Protein AF-A0AA37V7Y8-F1 (afdb_monomer_lite)

Radius of gyration: 26.26 Å; chains: 1; bounding box: 52×26×72 Å

pLDDT: mean 72.58, std 10.78, range [46.72, 85.5]

Foldseek 3Di:
DQPQWDWDADPVGKIFGKHFPQDDVPDPRDTDIDRPDIRDPVVVVVCVVVVVVVVVVVVVVVVVVVVVVVPPPPVVVVVVPDDD

Sequence (84 aa):
MFENTRLARMSDGHYCLVRDLGLVKGGKGMRHHEVVVDFSYRGIKVFAKQGASSLMKRAVAKLALHEATSKLPALLRVRLREPQ

Secondary structure (DSSP, 8-state):
--TTEEEEE-TTS-EEEEEEEEE-TT-SSPEEEEEEEEE-HHHHHHHHHHHHHHHHHHHHHHHHHHHHHHSS-HHHHHHT----

Structure (mmCIF, N/CA/C/O backbone):
data_AF-A0AA37V7Y8-F1
#
_entry.id   AF-A0AA37V7Y8-F1
#
loop_
_atom_site.group_PDB
_atom_site.id
_atom_site.type_symbol
_atom_site.label_atom_id
_atom_site.label_alt_id
_atom_site.label_comp_id
_atom_site.label_asym_id
_atom_site.label_entity_id
_atom_site.label_seq_id
_atom_site.pdbx_PDB_ins_code
_atom_site.Cartn_x
_atom_site.Cartn_y
_atom_site.Cartn_z
_atom_site.occupancy
_atom_site.B_iso_or_equiv
_atom_site.auth_seq_id
_atom_site.auth_comp_id
_atom_site.auth_asym_id
_atom_site.auth_atom_id
_atom_site.pdbx_PDB_model_num
ATOM 1 N N . MET A 1 1 ? -12.868 13.988 -3.578 1.00 54.28 1 MET A N 1
ATOM 2 C CA . MET A 1 1 ? -11.786 14.346 -2.634 1.00 54.28 1 MET A CA 1
ATOM 3 C C . MET A 1 1 ? -11.835 13.340 -1.488 1.00 54.28 1 MET A C 1
ATOM 5 O O . MET A 1 1 ? -12.934 12.996 -1.075 1.00 54.28 1 MET A O 1
ATOM 9 N N . PHE A 1 2 ? -10.702 12.770 -1.070 1.00 62.94 2 PHE A N 1
ATOM 10 C CA . PHE A 1 2 ? -10.618 11.681 -0.078 1.00 62.94 2 PHE A CA 1
ATOM 11 C C . PHE A 1 2 ? -10.894 12.172 1.359 1.00 62.94 2 PHE A C 1
ATOM 13 O O . PHE A 1 2 ? -10.022 12.137 2.227 1.00 62.94 2 PHE A O 1
ATOM 20 N N . GLU A 1 3 ? -12.099 12.677 1.613 1.00 66.62 3 GLU A N 1
A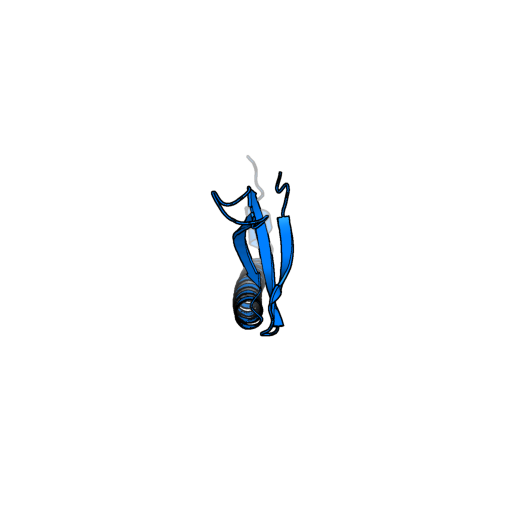TOM 21 C CA . GLU A 1 3 ? -12.513 13.129 2.942 1.00 66.62 3 GLU A CA 1
ATOM 22 C C . GLU A 1 3 ? -12.705 11.936 3.894 1.00 66.62 3 GLU A C 1
ATOM 24 O O . GLU A 1 3 ? -13.192 10.876 3.493 1.00 66.62 3 GLU A O 1
ATOM 29 N N . ASN A 1 4 ? -12.308 12.121 5.158 1.00 72.12 4 ASN A N 1
ATOM 30 C CA . ASN A 1 4 ? -12.355 11.123 6.239 1.00 72.12 4 ASN A CA 1
ATOM 31 C C . ASN A 1 4 ? -11.447 9.899 6.066 1.00 72.12 4 ASN A C 1
ATOM 33 O O . ASN A 1 4 ? -11.764 8.806 6.538 1.00 72.12 4 ASN A O 1
ATOM 37 N N . THR A 1 5 ? -10.293 10.092 5.432 1.00 77.44 5 THR A N 1
ATOM 38 C CA . THR A 1 5 ? -9.259 9.058 5.358 1.00 77.44 5 THR A CA 1
ATOM 39 C C . THR A 1 5 ? -8.228 9.264 6.465 1.00 77.44 5 THR A C 1
ATOM 41 O O . THR A 1 5 ? -7.748 10.377 6.674 1.00 77.44 5 THR A O 1
ATOM 44 N N . ARG A 1 6 ? -7.885 8.203 7.193 1.00 81.31 6 ARG A N 1
ATOM 45 C CA . ARG A 1 6 ? -6.905 8.205 8.282 1.00 81.31 6 ARG A CA 1
ATOM 46 C C . ARG A 1 6 ? -5.892 7.095 8.064 1.00 81.31 6 ARG A C 1
ATOM 48 O O . ARG A 1 6 ? -6.240 6.000 7.635 1.00 81.31 6 ARG A O 1
ATOM 55 N N . LEU A 1 7 ? -4.634 7.373 8.384 1.00 84.38 7 LEU A N 1
ATOM 56 C CA . LEU A 1 7 ? -3.602 6.347 8.422 1.00 84.38 7 LEU A CA 1
ATOM 57 C C . LEU A 1 7 ? -3.641 5.673 9.798 1.00 84.38 7 LEU A C 1
ATOM 59 O O . LEU A 1 7 ? -3.471 6.342 10.817 1.00 84.38 7 LEU A O 1
ATOM 63 N N . ALA A 1 8 ? -3.864 4.365 9.828 1.00 84.44 8 ALA A N 1
ATOM 64 C CA . ALA A 1 8 ? -3.860 3.560 11.040 1.00 84.44 8 ALA A CA 1
ATOM 65 C C . ALA A 1 8 ? -2.658 2.614 11.030 1.00 84.44 8 ALA A C 1
ATOM 67 O O . ALA A 1 8 ? -2.352 1.993 10.014 1.00 84.44 8 ALA A O 1
ATOM 68 N N . ARG A 1 9 ? -1.977 2.495 12.171 1.00 85.25 9 ARG A N 1
ATOM 69 C CA . ARG A 1 9 ? -0.941 1.483 12.379 1.00 85.25 9 ARG A CA 1
ATOM 70 C C . ARG A 1 9 ? -1.579 0.268 13.042 1.00 85.25 9 ARG A C 1
ATOM 72 O O . ARG A 1 9 ? -2.168 0.399 14.112 1.00 85.25 9 ARG A O 1
ATOM 79 N N . MET A 1 10 ? -1.449 -0.890 12.412 1.00 82.69 10 MET A N 1
ATOM 80 C CA . MET A 1 10 ? -1.926 -2.161 12.950 1.00 82.69 10 MET A CA 1
ATOM 81 C C . MET A 1 10 ? -0.904 -2.751 13.933 1.00 82.69 10 MET A C 1
ATOM 83 O O . MET A 1 10 ? 0.270 -2.365 13.951 1.00 82.69 10 MET A O 1
ATOM 87 N N . SER A 1 11 ? -1.349 -3.670 14.792 1.00 81.25 11 SER A N 1
ATOM 88 C CA . SER A 1 11 ? -0.532 -4.267 15.863 1.00 81.25 11 SER A CA 1
ATOM 89 C C . SER A 1 11 ? 0.637 -5.113 15.351 1.00 81.25 11 SER A C 1
ATOM 91 O O . SER A 1 11 ? 1.669 -5.214 16.004 1.00 81.25 11 SER A O 1
ATOM 93 N N . ASP A 1 12 ? 0.493 -5.696 14.171 1.00 78.81 12 ASP A N 1
ATOM 94 C CA . ASP A 1 12 ? 1.509 -6.453 13.436 1.00 78.81 12 ASP A CA 1
ATOM 95 C C . ASP A 1 12 ? 2.451 -5.556 12.605 1.00 78.81 12 ASP A C 1
ATOM 97 O O . ASP A 1 12 ? 3.384 -6.039 11.965 1.00 78.81 12 ASP A O 1
ATOM 101 N N . GLY A 1 13 ? 2.258 -4.234 12.664 1.00 78.38 13 GLY A N 1
ATOM 102 C CA . GLY A 1 13 ? 3.210 -3.238 12.181 1.00 78.38 13 GLY A CA 1
ATOM 103 C C . GLY A 1 13 ? 3.011 -2.769 10.742 1.00 78.38 13 GLY A C 1
ATOM 104 O O . GLY A 1 13 ? 3.790 -1.925 10.297 1.00 78.38 13 GLY A O 1
ATOM 105 N N . HIS A 1 14 ? 1.991 -3.248 10.024 1.00 82.38 14 HIS A N 1
ATOM 106 C CA . HIS A 1 14 ? 1.621 -2.656 8.736 1.00 82.38 14 HIS A CA 1
ATOM 107 C C . HIS A 1 14 ? 0.778 -1.386 8.924 1.00 82.38 14 HIS A C 1
ATOM 109 O O . HIS A 1 14 ? 0.179 -1.143 9.979 1.00 82.38 14 HIS A O 1
ATOM 115 N N . TYR A 1 15 ? 0.794 -0.537 7.896 1.00 83.75 15 TYR A N 1
ATOM 116 C CA . TYR A 1 15 ? 0.048 0.716 7.872 1.00 83.75 15 TYR A CA 1
ATOM 117 C C . TYR A 1 15 ? -1.130 0.587 6.915 1.00 83.75 15 TYR A C 1
ATOM 119 O O . TYR A 1 15 ? -0.956 0.218 5.758 1.00 83.75 15 TYR A O 1
ATOM 127 N N . CYS A 1 16 ? -2.318 0.948 7.380 1.00 83.75 16 CYS A N 1
ATOM 128 C CA . CYS A 1 16 ? -3.538 0.915 6.587 1.00 83.75 16 CYS A CA 1
ATOM 129 C C . CYS A 1 16 ? -4.019 2.336 6.348 1.00 83.75 16 CYS A C 1
ATOM 131 O O . CYS A 1 16 ? -4.127 3.133 7.283 1.00 83.75 16 CYS A O 1
ATOM 133 N N . LEU A 1 17 ? -4.352 2.649 5.102 1.00 83.69 17 LEU A N 1
ATOM 134 C CA . LEU A 1 17 ? -5.156 3.817 4.796 1.00 83.69 17 LEU A CA 1
ATOM 135 C C . LEU A 1 17 ? -6.621 3.423 4.967 1.00 83.69 17 LEU A C 1
ATOM 137 O O . LEU A 1 17 ? -7.146 2.606 4.214 1.00 83.69 17 LEU A O 1
ATOM 141 N N . VAL A 1 18 ? -7.260 3.978 5.984 1.00 85.50 18 VAL A N 1
ATOM 142 C CA . VAL A 1 18 ? -8.602 3.603 6.405 1.00 85.50 18 VAL A CA 1
ATOM 143 C C . VAL A 1 18 ? -9.553 4.761 6.142 1.00 85.50 18 VAL A C 1
ATOM 145 O O . VAL A 1 18 ? -9.256 5.897 6.507 1.00 85.50 18 VAL A O 1
ATOM 148 N N . ARG A 1 19 ? -10.699 4.494 5.519 1.00 82.25 19 ARG A N 1
ATOM 149 C CA . ARG A 1 19 ? -11.736 5.497 5.267 1.00 82.25 19 ARG A CA 1
ATOM 150 C C . ARG A 1 19 ? -12.968 5.216 6.113 1.00 82.25 19 ARG A C 1
ATOM 152 O O . ARG A 1 19 ? -13.515 4.115 6.063 1.00 82.25 19 ARG A O 1
ATOM 159 N N . ASP A 1 20 ? -13.413 6.223 6.862 1.00 82.00 20 ASP A N 1
ATOM 160 C CA . ASP A 1 20 ? -14.638 6.129 7.658 1.00 82.00 20 ASP A CA 1
ATOM 161 C C . ASP A 1 20 ? -15.863 6.192 6.723 1.00 82.00 20 ASP A C 1
ATOM 163 O O . ASP A 1 20 ? -16.107 7.211 6.074 1.00 82.00 20 ASP A O 1
ATOM 167 N N . LEU A 1 21 ? -16.658 5.120 6.675 1.00 74.81 21 LEU A N 1
ATOM 168 C CA . LEU A 1 21 ? -17.908 5.027 5.902 1.00 74.81 21 LEU A CA 1
ATOM 169 C C . LEU A 1 21 ? -19.153 5.449 6.709 1.00 74.81 21 LEU A C 1
ATOM 171 O O . LEU A 1 21 ? -20.262 5.453 6.180 1.00 74.81 21 LEU A O 1
ATOM 175 N N . GLY A 1 22 ? -18.983 5.826 7.980 1.00 72.06 22 GLY A N 1
ATOM 176 C CA . GLY A 1 22 ? -20.058 6.302 8.860 1.00 72.06 22 GLY A CA 1
ATOM 177 C C . GLY A 1 22 ? -20.303 5.413 10.084 1.00 72.06 22 GLY A C 1
ATOM 178 O O . GLY A 1 22 ? -19.574 4.456 10.336 1.00 72.06 22 GLY A O 1
ATOM 179 N N . LEU A 1 23 ? -21.307 5.770 10.893 1.00 69.56 23 LEU A N 1
ATOM 180 C CA . LEU A 1 23 ? -21.680 5.054 12.122 1.00 69.56 23 LEU A CA 1
ATOM 181 C C . LEU A 1 23 ? -22.316 3.693 11.806 1.00 69.56 23 LEU A C 1
ATOM 183 O O . LEU A 1 23 ? -23.217 3.595 10.974 1.00 69.56 23 LEU A O 1
ATOM 187 N N . VAL A 1 24 ? -21.880 2.647 12.508 1.00 73.62 24 VAL A N 1
ATOM 188 C CA . VAL A 1 24 ? -22.470 1.307 12.397 1.00 73.62 24 VAL A CA 1
ATOM 189 C C . VAL A 1 24 ? -23.827 1.296 13.106 1.00 73.62 24 VAL A C 1
ATOM 191 O O . VAL A 1 24 ? -23.929 1.727 14.257 1.00 73.62 24 VAL A O 1
ATOM 194 N N . LYS A 1 25 ? -24.880 0.785 12.451 1.00 65.94 25 LYS A N 1
ATOM 195 C CA . LYS A 1 25 ? -26.203 0.610 13.080 1.00 65.94 25 LYS A CA 1
ATOM 196 C C . LYS A 1 25 ? -26.068 -0.268 14.331 1.00 65.94 25 LYS A C 1
ATOM 198 O O . LYS A 1 25 ? -25.722 -1.438 14.229 1.00 65.94 25 LYS A O 1
ATOM 203 N N . GLY A 1 26 ? -26.336 0.314 15.502 1.00 72.19 26 GLY A N 1
ATOM 204 C CA . GLY A 1 26 ? -26.316 -0.382 16.796 1.00 72.19 26 GLY A CA 1
ATOM 205 C C . GLY A 1 26 ? -24.951 -0.468 17.492 1.00 72.19 26 GLY A C 1
ATOM 206 O O . GLY A 1 26 ? -24.882 -0.959 18.614 1.00 72.19 26 GLY A O 1
ATOM 207 N N . GLY A 1 27 ? -23.869 0.032 16.885 1.00 62.28 27 GLY A N 1
ATOM 208 C CA . GLY A 1 27 ? -22.553 0.085 17.524 1.00 62.28 27 GLY A CA 1
ATOM 209 C C . GLY A 1 27 ? -22.404 1.339 18.385 1.00 62.28 27 GLY A C 1
ATOM 210 O O . GLY A 1 27 ? -22.655 2.444 17.910 1.00 62.28 27 GLY A O 1
ATOM 211 N N . LYS A 1 28 ? -21.959 1.199 19.640 1.00 69.31 28 LYS A N 1
ATOM 212 C CA . LYS A 1 28 ? -21.709 2.305 20.586 1.00 69.31 28 LYS A CA 1
ATOM 213 C C . LYS A 1 28 ? -20.541 3.190 20.109 1.00 69.31 28 LYS A C 1
ATOM 215 O O . LYS A 1 28 ? -19.425 3.073 20.598 1.00 69.31 28 LYS A O 1
ATOM 220 N N . GLY A 1 29 ? -20.780 4.029 19.100 1.00 69.50 29 GLY A N 1
ATOM 221 C CA . GLY A 1 29 ? -19.776 4.909 18.490 1.00 69.50 29 GLY A CA 1
ATOM 222 C C . GLY A 1 29 ? -18.800 4.223 17.527 1.00 69.50 29 GLY A C 1
ATOM 223 O O . GLY A 1 29 ? -17.858 4.864 17.064 1.00 69.50 29 GLY A O 1
ATOM 224 N N . MET A 1 30 ? -19.010 2.944 17.196 1.00 64.19 30 MET A N 1
ATOM 225 C CA . MET A 1 30 ? -18.189 2.253 16.201 1.00 64.19 30 MET A CA 1
ATOM 226 C C . MET A 1 30 ? -18.474 2.819 14.811 1.00 64.19 30 MET A C 1
ATOM 228 O O . MET A 1 30 ? -19.630 2.938 14.397 1.00 64.19 30 MET A O 1
ATOM 232 N N . ARG A 1 31 ? -17.407 3.168 14.091 1.00 71.19 31 ARG A N 1
ATOM 233 C CA . ARG A 1 31 ? -17.472 3.591 12.693 1.00 71.19 31 ARG A CA 1
ATOM 234 C C . ARG A 1 31 ? -17.095 2.423 11.799 1.00 71.19 31 ARG A C 1
ATOM 236 O O . ARG A 1 31 ? -16.113 1.728 12.066 1.00 71.19 31 ARG A O 1
ATOM 243 N N . HIS A 1 32 ? -17.885 2.213 10.753 1.00 72.75 32 HIS A N 1
ATOM 244 C CA . HIS A 1 32 ? -17.533 1.278 9.701 1.00 72.75 32 HIS A CA 1
ATOM 245 C C . HIS A 1 32 ? -16.343 1.872 8.966 1.00 72.75 32 HIS A C 1
ATOM 247 O O . HIS A 1 32 ? -16.398 3.026 8.535 1.00 72.75 32 HIS A O 1
ATOM 253 N N . HIS A 1 33 ? -15.267 1.108 8.868 1.00 79.06 33 HIS A N 1
ATOM 254 C CA . HIS A 1 33 ? -14.050 1.581 8.252 1.00 79.06 33 HIS A CA 1
ATOM 255 C C . HIS A 1 33 ? -13.623 0.615 7.152 1.00 79.06 33 HIS A C 1
ATOM 257 O O . HIS A 1 33 ? -13.619 -0.600 7.338 1.00 79.06 33 HIS A O 1
ATOM 263 N N . GLU A 1 34 ? -13.345 1.169 5.981 1.00 75.19 34 GLU A N 1
ATOM 264 C CA . GLU A 1 34 ? -12.871 0.445 4.807 1.00 75.19 34 GLU A CA 1
ATOM 265 C C . GLU A 1 34 ? -11.358 0.605 4.718 1.00 75.19 34 GLU A C 1
ATOM 267 O O . GLU A 1 34 ? -10.842 1.721 4.824 1.00 75.19 34 GLU A O 1
ATOM 272 N N . VAL A 1 35 ? -10.641 -0.499 4.508 1.00 73.44 35 VAL A N 1
ATOM 273 C CA . VAL A 1 35 ? -9.218 -0.442 4.169 1.00 73.44 35 VAL A CA 1
ATOM 274 C C . VAL A 1 35 ? -9.112 -0.099 2.687 1.00 73.44 35 VAL A C 1
ATOM 276 O O . VAL A 1 35 ? -9.360 -0.939 1.829 1.00 73.44 35 VAL A O 1
ATOM 279 N N . VAL A 1 36 ? -8.754 1.150 2.396 1.00 75.06 36 VAL A N 1
ATOM 280 C CA . VAL A 1 36 ? -8.573 1.645 1.025 1.00 75.06 36 VAL A CA 1
ATOM 281 C C . VAL A 1 36 ? -7.262 1.117 0.450 1.00 75.06 36 VAL A C 1
ATOM 283 O O . VAL A 1 36 ? -7.202 0.720 -0.711 1.00 75.06 36 VAL A O 1
ATOM 286 N N . VAL A 1 37 ? -6.197 1.120 1.261 1.00 74.06 37 VAL A N 1
ATOM 287 C CA . VAL A 1 37 ? -4.872 0.620 0.875 1.00 74.06 37 VAL A CA 1
ATOM 288 C C . VAL A 1 37 ? -4.185 -0.017 2.078 1.00 74.06 37 VAL A C 1
ATOM 290 O O . VAL A 1 37 ? -4.041 0.622 3.121 1.00 74.06 37 VAL A O 1
ATOM 293 N N . ASP A 1 38 ? -3.722 -1.253 1.910 1.00 80.06 38 ASP A N 1
ATOM 294 C CA . ASP A 1 38 ? -2.839 -1.937 2.855 1.00 80.06 38 ASP A CA 1
ATOM 295 C C . ASP A 1 38 ? -1.376 -1.753 2.421 1.00 80.06 38 ASP A C 1
ATOM 297 O O . ASP A 1 38 ? -0.936 -2.249 1.377 1.00 80.06 38 ASP A O 1
ATOM 301 N N . PHE A 1 39 ? -0.608 -1.020 3.226 1.00 76.00 39 PHE A N 1
ATOM 302 C CA . PHE A 1 39 ? 0.826 -0.852 3.041 1.00 76.00 39 PHE A CA 1
ATOM 303 C C . PHE A 1 39 ? 1.593 -1.928 3.805 1.00 76.00 39 PHE A C 1
ATOM 305 O O . PHE A 1 39 ? 2.266 -1.677 4.810 1.00 76.00 39 PHE A O 1
ATOM 312 N N . SER A 1 40 ? 1.555 -3.141 3.263 1.00 77.88 40 SER A N 1
ATOM 313 C CA . SER A 1 40 ? 2.446 -4.209 3.696 1.00 77.88 40 SER A CA 1
ATOM 314 C C . SER A 1 40 ? 3.862 -3.994 3.152 1.00 77.88 40 SER A C 1
ATOM 316 O O . SER A 1 40 ? 4.069 -3.729 1.964 1.00 77.88 40 SER A O 1
ATOM 318 N N . TYR A 1 41 ? 4.875 -4.209 3.996 1.00 73.88 41 TYR A N 1
ATOM 319 C CA . TYR A 1 41 ? 6.289 -4.171 3.598 1.00 73.88 41 TYR A CA 1
ATOM 320 C C . TYR A 1 41 ? 6.603 -5.120 2.427 1.00 73.88 41 TYR A C 1
ATOM 322 O O . TYR A 1 41 ? 7.441 -4.820 1.572 1.00 73.88 41 TYR A O 1
ATOM 330 N N . ARG A 1 42 ? 5.893 -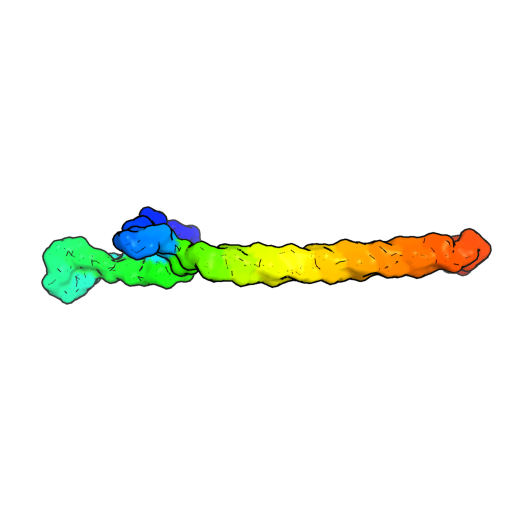6.257 2.341 1.00 77.81 42 ARG A N 1
ATOM 331 C CA . ARG A 1 42 ? 5.983 -7.173 1.193 1.00 77.81 42 ARG A CA 1
ATOM 332 C C . ARG A 1 42 ? 5.433 -6.529 -0.080 1.00 77.81 42 ARG A C 1
ATOM 334 O O . ARG A 1 42 ? 6.093 -6.613 -1.114 1.00 77.81 42 ARG A O 1
ATOM 341 N N . GLY A 1 43 ? 4.289 -5.849 0.005 1.00 76.38 43 GLY A N 1
ATOM 342 C CA . GLY A 1 43 ? 3.677 -5.126 -1.113 1.00 76.38 43 GLY A CA 1
AT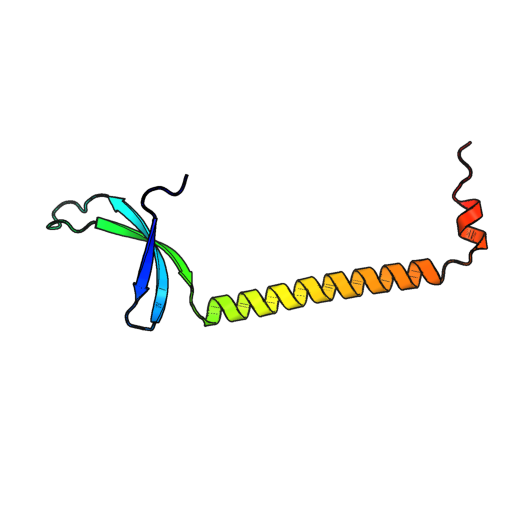OM 343 C C . GLY A 1 43 ? 4.592 -4.030 -1.656 1.00 76.38 43 GLY A C 1
ATOM 344 O O . GLY A 1 43 ? 4.862 -3.994 -2.855 1.00 76.38 43 GLY A O 1
ATOM 345 N N . ILE A 1 44 ? 5.180 -3.225 -0.765 1.00 81.00 44 ILE A N 1
ATOM 346 C CA . ILE A 1 44 ? 6.148 -2.179 -1.131 1.00 81.00 44 ILE A CA 1
ATOM 347 C C . ILE A 1 44 ? 7.371 -2.786 -1.831 1.00 81.00 44 ILE A C 1
ATOM 349 O O . ILE A 1 44 ? 7.807 -2.280 -2.864 1.00 81.00 44 ILE A O 1
ATOM 353 N N . LYS A 1 45 ? 7.910 -3.906 -1.328 1.00 81.31 45 LYS A N 1
ATOM 354 C CA . LYS A 1 45 ? 9.039 -4.603 -1.967 1.00 81.31 45 LYS A CA 1
ATOM 355 C C . LYS A 1 45 ? 8.706 -5.129 -3.362 1.00 81.31 45 LYS A C 1
ATOM 357 O O . LYS A 1 45 ? 9.554 -5.048 -4.251 1.00 81.31 45 LYS A O 1
ATOM 362 N N . VAL A 1 46 ? 7.512 -5.684 -3.562 1.00 83.38 46 VAL A N 1
ATOM 363 C CA . VAL A 1 46 ? 7.073 -6.184 -4.876 1.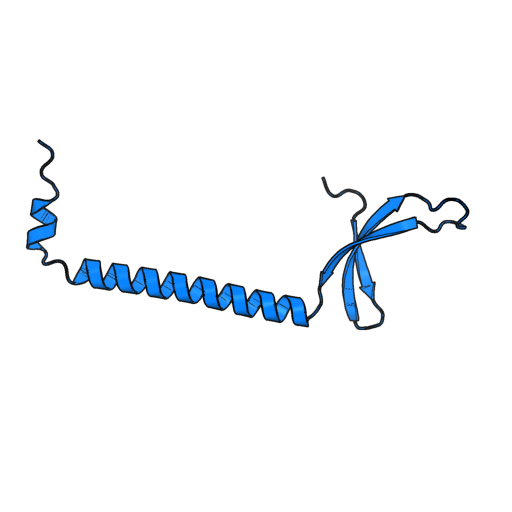00 83.38 46 VAL A CA 1
ATOM 364 C C . VAL A 1 46 ? 6.906 -5.025 -5.854 1.00 83.38 46 VAL A C 1
ATOM 366 O O . VAL A 1 46 ? 7.459 -5.085 -6.953 1.00 83.38 46 VAL A O 1
ATOM 369 N N . PHE A 1 47 ? 6.250 -3.942 -5.429 1.00 79.75 47 PHE A N 1
ATOM 370 C CA . PHE A 1 47 ? 6.097 -2.732 -6.235 1.00 79.75 47 PHE A CA 1
ATOM 371 C C . PHE A 1 47 ? 7.442 -2.099 -6.590 1.00 79.75 47 PHE A C 1
ATOM 373 O O . PHE A 1 47 ? 7.667 -1.755 -7.746 1.00 79.75 47 PHE A O 1
ATOM 380 N N . ALA A 1 48 ? 8.372 -2.004 -5.637 1.00 83.69 48 ALA A N 1
ATOM 381 C CA . ALA A 1 48 ? 9.707 -1.470 -5.886 1.00 83.69 48 ALA A CA 1
ATOM 382 C C . ALA A 1 48 ? 10.487 -2.327 -6.896 1.00 83.69 48 ALA A C 1
ATOM 384 O O . ALA A 1 48 ? 11.099 -1.787 -7.815 1.00 83.69 48 ALA A O 1
ATOM 385 N N . LYS A 1 49 ? 10.426 -3.662 -6.787 1.00 83.38 49 LYS A N 1
ATOM 386 C CA . LYS A 1 49 ? 11.060 -4.574 -7.755 1.00 83.38 49 LYS A CA 1
ATOM 387 C C . LYS A 1 49 ? 10.441 -4.455 -9.149 1.00 83.38 49 LYS A C 1
ATOM 389 O O . LYS A 1 49 ? 11.170 -4.377 -10.137 1.00 83.38 49 LYS A O 1
ATOM 394 N N . GLN A 1 50 ? 9.113 -4.410 -9.243 1.00 80.81 50 GLN A N 1
ATOM 395 C CA . GLN A 1 50 ? 8.411 -4.250 -10.519 1.00 80.81 50 GLN A CA 1
ATOM 396 C C . GLN A 1 50 ? 8.681 -2.877 -11.146 1.00 80.81 50 GLN A C 1
ATOM 398 O O . GLN A 1 50 ? 8.985 -2.807 -12.340 1.00 80.81 50 GLN A O 1
ATOM 403 N N . GLY A 1 51 ? 8.671 -1.809 -10.346 1.00 83.88 51 GLY A N 1
ATOM 404 C CA . GLY A 1 51 ? 9.016 -0.452 -10.764 1.00 83.88 51 GLY A CA 1
ATOM 405 C C . GLY A 1 51 ? 10.456 -0.356 -11.261 1.00 83.88 51 GLY A C 1
ATOM 406 O O . GLY A 1 51 ? 10.691 0.122 -12.366 1.00 83.88 51 GLY A O 1
ATOM 407 N N . ALA A 1 52 ? 11.416 -0.912 -10.518 1.00 81.75 52 ALA A N 1
ATOM 408 C CA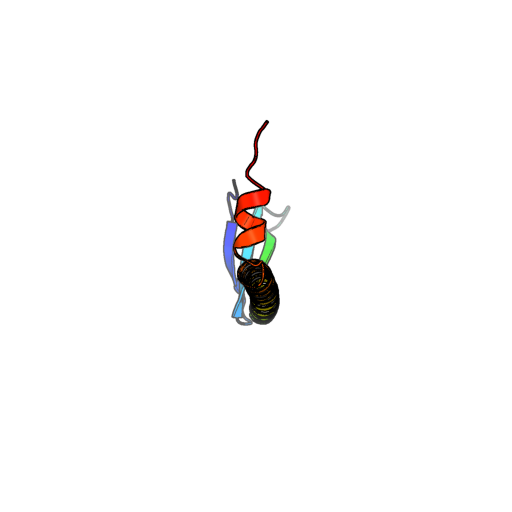 . ALA A 1 52 ? 12.818 -0.962 -10.931 1.00 81.75 52 ALA A CA 1
ATOM 409 C C . ALA A 1 52 ? 13.003 -1.746 -12.240 1.00 81.75 52 ALA A C 1
ATOM 411 O O . ALA A 1 52 ? 13.712 -1.295 -13.138 1.00 81.75 52 ALA A O 1
ATOM 412 N N . SER A 1 53 ? 12.321 -2.886 -12.392 1.00 77.44 53 SER A N 1
ATOM 413 C CA . SER A 1 53 ? 12.414 -3.703 -13.609 1.00 77.44 53 SER A CA 1
ATOM 414 C C . SER A 1 53 ? 11.843 -3.002 -14.845 1.00 77.44 53 SER A C 1
ATOM 416 O O . SER A 1 53 ? 12.396 -3.115 -15.938 1.00 77.44 53 SER A O 1
ATOM 418 N N . SER A 1 54 ? 10.759 -2.242 -14.689 1.00 78.56 54 SER A N 1
ATOM 419 C CA . SER A 1 54 ? 10.132 -1.508 -15.790 1.00 78.56 54 SER A CA 1
ATOM 420 C C . SER A 1 54 ? 10.910 -0.235 -16.146 1.00 78.56 54 SER A C 1
ATOM 422 O O . SER A 1 54 ? 11.029 0.088 -17.330 1.00 78.56 54 SER A O 1
ATOM 424 N N . LEU A 1 55 ? 11.535 0.426 -15.166 1.00 83.81 55 LEU A N 1
ATOM 425 C CA . LEU A 1 55 ? 12.483 1.521 -15.403 1.00 83.81 55 LEU A CA 1
ATOM 426 C C . LEU A 1 55 ? 13.748 1.037 -16.121 1.00 83.81 55 LEU A C 1
ATOM 428 O O . LEU A 1 55 ? 14.149 1.643 -17.111 1.00 83.81 55 LEU A O 1
ATOM 432 N N . MET A 1 56 ? 14.320 -0.092 -15.691 1.00 82.56 56 MET A N 1
ATOM 433 C CA . MET A 1 56 ? 15.477 -0.705 -16.349 1.00 82.56 56 MET A CA 1
ATOM 434 C C . MET A 1 56 ? 15.170 -1.104 -17.794 1.00 82.56 56 MET A C 1
ATOM 436 O O . MET A 1 56 ? 15.934 -0.765 -18.692 1.00 82.56 56 MET A O 1
ATOM 440 N N . LYS A 1 57 ? 14.018 -1.737 -18.061 1.00 80.62 57 LYS A N 1
ATOM 441 C CA . LYS A 1 57 ? 13.587 -2.058 -19.436 1.00 80.62 57 LYS A CA 1
ATOM 442 C C . LYS A 1 57 ? 13.487 -0.811 -20.317 1.00 80.62 57 LYS A C 1
ATOM 444 O O . LYS A 1 57 ? 13.918 -0.836 -21.466 1.00 80.62 57 LYS A O 1
ATOM 449 N N . ARG A 1 58 ? 12.958 0.293 -19.781 1.00 81.31 58 ARG A N 1
ATOM 450 C CA . ARG A 1 58 ? 12.882 1.579 -20.493 1.00 81.31 58 ARG A CA 1
ATOM 451 C C . ARG A 1 58 ? 14.257 2.194 -20.738 1.00 81.31 58 ARG A C 1
ATOM 453 O O . ARG A 1 58 ? 14.486 2.731 -21.818 1.00 81.31 58 ARG A O 1
ATOM 460 N N . ALA A 1 59 ? 15.163 2.103 -19.768 1.00 82.19 59 ALA A N 1
ATOM 461 C CA . ALA A 1 59 ? 16.533 2.581 -19.911 1.00 82.19 59 ALA A CA 1
ATOM 462 C C . ALA A 1 59 ? 17.291 1.789 -20.987 1.00 82.19 59 ALA A C 1
ATOM 464 O O . ALA A 1 59 ? 17.890 2.393 -21.872 1.00 82.19 59 ALA A O 1
ATOM 465 N N . VAL A 1 60 ? 17.178 0.457 -20.976 1.00 83.94 60 VAL A N 1
ATOM 466 C CA . VAL A 1 60 ? 17.768 -0.426 -21.996 1.00 83.94 60 VAL A CA 1
ATOM 467 C C . VAL A 1 60 ? 17.183 -0.141 -23.379 1.00 83.94 60 VAL A C 1
ATOM 469 O O . VAL A 1 60 ? 17.936 0.000 -24.335 1.00 83.94 60 VAL A O 1
ATOM 472 N N . ALA A 1 61 ? 15.863 0.034 -23.496 1.00 80.62 61 ALA A N 1
ATOM 473 C CA . ALA A 1 61 ? 15.232 0.405 -24.764 1.00 80.62 61 ALA A CA 1
ATOM 474 C C . ALA A 1 61 ? 15.719 1.772 -25.283 1.00 80.62 61 ALA A C 1
ATOM 476 O O . ALA A 1 61 ? 15.959 1.930 -26.480 1.00 80.62 61 ALA A O 1
ATOM 477 N N . LYS A 1 62 ? 15.923 2.756 -24.395 1.00 81.00 62 LYS A N 1
ATOM 478 C CA . LYS A 1 62 ? 16.514 4.047 -24.775 1.00 81.00 62 LYS A CA 1
ATOM 479 C C . LYS A 1 62 ? 17.972 3.922 -25.211 1.00 81.00 62 LYS A C 1
ATOM 481 O O . LYS A 1 62 ? 18.369 4.605 -26.151 1.00 81.00 62 LYS A O 1
ATOM 486 N N . LEU A 1 63 ? 18.748 3.056 -24.566 1.00 77.69 63 LEU A N 1
ATOM 487 C CA . LEU A 1 63 ? 20.137 2.788 -24.940 1.00 77.69 63 LEU A CA 1
ATOM 488 C C . LEU A 1 63 ? 20.228 2.092 -26.301 1.00 77.69 63 LEU A C 1
ATOM 490 O O . LEU A 1 63 ? 21.011 2.521 -27.140 1.00 77.69 63 LEU A O 1
ATOM 494 N N . ALA A 1 64 ? 19.362 1.111 -26.560 1.00 76.81 64 ALA A N 1
ATOM 495 C CA . ALA A 1 64 ? 19.273 0.436 -27.852 1.00 76.81 64 ALA A CA 1
ATOM 496 C C . ALA A 1 64 ? 18.893 1.403 -28.988 1.00 76.81 64 ALA A C 1
ATOM 498 O O . ALA A 1 64 ? 19.475 1.347 -30.068 1.00 76.81 64 ALA A O 1
ATOM 499 N N . LEU A 1 65 ? 17.972 2.344 -28.742 1.00 68.88 65 LEU A N 1
ATOM 500 C CA . LEU A 1 65 ? 17.652 3.406 -29.703 1.00 68.88 65 LEU A CA 1
ATOM 501 C C . LEU A 1 65 ? 18.821 4.371 -29.920 1.00 68.88 65 LEU A C 1
ATOM 503 O O . LEU A 1 65 ? 19.050 4.809 -31.048 1.00 68.88 65 LEU A O 1
ATOM 507 N N . HIS A 1 66 ? 19.564 4.707 -28.863 1.00 64.44 66 HIS A N 1
ATOM 508 C CA . HIS A 1 66 ? 20.740 5.566 -28.978 1.00 64.44 66 HIS A CA 1
ATOM 509 C C . HIS A 1 66 ? 21.855 4.880 -29.777 1.00 64.44 66 HIS A C 1
ATOM 511 O O . HIS A 1 66 ? 22.471 5.516 -30.627 1.00 64.44 66 HIS A O 1
ATOM 517 N N . GLU A 1 67 ? 22.060 3.578 -29.574 1.00 68.50 67 GLU A N 1
ATOM 518 C CA . GLU A 1 67 ? 23.011 2.774 -30.344 1.00 68.50 67 GLU A CA 1
ATOM 519 C C . GLU A 1 67 ? 22.574 2.603 -31.811 1.00 68.50 67 GLU A C 1
ATOM 521 O O . GLU A 1 67 ? 23.388 2.717 -32.724 1.00 68.50 67 GLU A O 1
ATOM 526 N N . ALA A 1 68 ? 21.278 2.412 -32.069 1.00 62.88 68 ALA A N 1
ATOM 527 C CA . ALA A 1 68 ? 20.740 2.384 -33.430 1.00 62.88 68 ALA A CA 1
ATOM 528 C C . ALA A 1 68 ? 20.876 3.749 -34.133 1.00 62.88 68 ALA A C 1
ATOM 530 O O . ALA A 1 68 ? 21.168 3.816 -35.325 1.00 62.88 68 ALA A O 1
ATOM 531 N N . THR A 1 69 ? 20.722 4.847 -33.388 1.00 63.66 69 THR A N 1
ATOM 532 C CA . THR A 1 69 ? 20.868 6.217 -33.903 1.00 63.66 69 THR A CA 1
ATOM 533 C C . THR A 1 69 ? 22.332 6.607 -34.122 1.00 63.66 69 THR A C 1
ATOM 535 O O . THR A 1 69 ? 22.618 7.396 -35.022 1.00 63.66 69 THR A O 1
ATOM 538 N N . SER A 1 70 ? 23.266 6.080 -33.322 1.00 61.72 70 SER A N 1
ATOM 539 C CA . SER A 1 70 ? 24.702 6.348 -33.470 1.00 61.72 70 SER A CA 1
ATOM 540 C C . SER A 1 70 ? 25.338 5.551 -34.610 1.00 61.72 70 SER A C 1
ATOM 542 O O . SER A 1 70 ? 26.301 6.025 -35.209 1.00 61.72 70 SER A O 1
ATOM 544 N N . LYS A 1 71 ? 24.780 4.379 -34.949 1.00 60.09 71 LYS A N 1
ATOM 545 C CA . LYS A 1 71 ? 25.208 3.550 -36.090 1.00 60.09 71 LYS A CA 1
ATOM 546 C C . LYS A 1 71 ? 24.608 3.968 -37.431 1.00 60.09 71 LYS A C 1
ATOM 548 O O . LYS A 1 71 ? 25.027 3.439 -38.458 1.00 60.09 71 LYS A O 1
ATOM 553 N N . LEU A 1 72 ? 23.666 4.913 -37.459 1.00 56.78 72 LEU A N 1
ATOM 554 C CA . LEU A 1 72 ? 23.244 5.515 -38.720 1.00 56.78 72 LEU A CA 1
ATOM 555 C C . LEU A 1 72 ? 24.417 6.333 -39.278 1.00 56.78 72 LEU A C 1
ATOM 557 O O . LEU A 1 72 ? 24.818 7.314 -38.64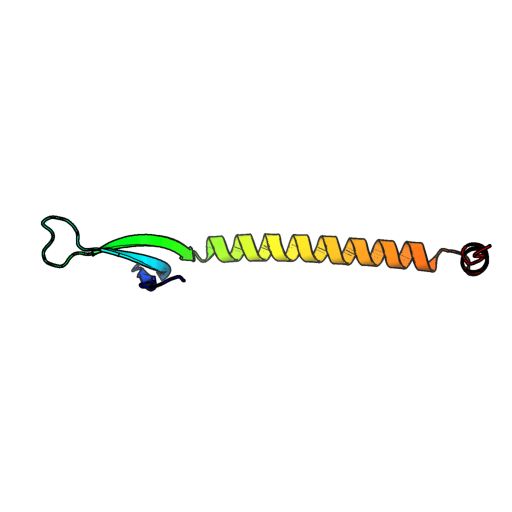2 1.00 56.78 72 LEU A O 1
ATOM 561 N N . PRO A 1 73 ? 24.979 5.965 -40.445 1.00 55.50 73 PRO A N 1
ATOM 562 C CA . PRO A 1 73 ? 26.038 6.753 -41.048 1.00 55.50 73 PRO A CA 1
ATOM 563 C C . PRO A 1 73 ? 25.508 8.173 -41.244 1.00 55.50 73 PRO A C 1
ATOM 565 O O . PRO A 1 73 ? 24.388 8.366 -41.724 1.00 55.50 73 PRO A O 1
ATOM 568 N N . ALA A 1 74 ? 26.309 9.172 -40.866 1.00 56.09 74 ALA A N 1
ATOM 569 C CA . ALA A 1 74 ? 25.956 10.593 -40.944 1.00 56.09 74 ALA A CA 1
ATOM 570 C C . ALA A 1 74 ? 25.394 11.010 -42.325 1.00 56.09 74 ALA A C 1
ATOM 572 O O . ALA A 1 74 ? 24.608 11.950 -42.418 1.00 56.09 74 ALA A O 1
ATOM 573 N N . LEU A 1 75 ? 25.722 10.243 -43.370 1.00 52.53 75 LEU A N 1
ATOM 574 C CA . LEU A 1 75 ? 25.217 10.330 -44.740 1.00 52.53 75 LEU A CA 1
ATOM 575 C C . LEU A 1 75 ? 23.693 10.127 -44.887 1.00 52.53 75 LEU A C 1
ATOM 577 O O . LEU A 1 75 ? 23.062 10.843 -45.662 1.00 52.53 75 LEU A O 1
ATOM 581 N N . LEU A 1 76 ? 23.069 9.213 -44.132 1.00 56.28 76 LEU A N 1
ATOM 582 C CA . LEU A 1 76 ? 21.617 8.973 -44.221 1.00 56.28 76 LEU A CA 1
ATOM 583 C C . LEU A 1 76 ? 20.808 10.067 -43.501 1.00 56.28 76 LEU A C 1
ATOM 585 O O . LEU A 1 76 ? 19.669 10.355 -43.866 1.00 56.28 76 LEU A O 1
ATOM 589 N N . ARG A 1 77 ? 21.413 10.723 -42.501 1.00 52.47 77 ARG A N 1
ATOM 590 C CA . ARG A 1 77 ? 20.785 11.804 -41.722 1.00 52.47 77 ARG A CA 1
ATOM 591 C C . ARG A 1 77 ? 20.514 13.050 -42.568 1.00 52.47 77 ARG A C 1
ATOM 593 O O . ARG A 1 77 ? 19.555 13.765 -42.302 1.00 52.47 77 ARG A O 1
ATOM 600 N N . VAL A 1 78 ? 21.345 13.288 -43.586 1.00 55.56 78 VAL A N 1
ATOM 601 C CA . VAL A 1 78 ? 21.191 14.402 -44.535 1.00 55.56 78 VAL A CA 1
ATOM 602 C C . VAL A 1 78 ? 20.122 14.088 -45.591 1.00 55.56 78 VAL A C 1
ATOM 604 O O . VAL A 1 78 ? 19.407 14.989 -46.011 1.00 55.56 78 VAL A O 1
ATOM 607 N N . ARG A 1 79 ? 19.936 12.813 -45.965 1.00 53.16 79 ARG A N 1
ATOM 608 C CA . ARG A 1 79 ? 18.967 12.405 -47.001 1.00 53.16 79 ARG A CA 1
ATOM 609 C C . ARG A 1 79 ? 17.508 12.332 -46.544 1.00 53.16 79 ARG A C 1
ATOM 611 O O . ARG A 1 79 ? 16.627 12.385 -47.388 1.00 53.16 79 ARG A O 1
ATOM 618 N N . LEU A 1 80 ? 17.236 12.260 -45.241 1.00 55.00 80 LEU A N 1
ATOM 619 C CA . LEU A 1 80 ? 15.866 12.282 -44.695 1.00 55.00 80 LEU A CA 1
ATOM 620 C C . LEU A 1 80 ? 15.331 13.699 -44.411 1.00 55.00 80 LEU A C 1
ATOM 622 O O . LEU A 1 80 ? 14.231 13.843 -43.884 1.00 55.00 80 LEU A O 1
ATOM 626 N N . ARG A 1 81 ? 16.101 14.747 -44.739 1.00 49.00 81 ARG A N 1
ATOM 627 C CA . ARG A 1 81 ? 15.738 16.158 -44.536 1.00 49.00 81 ARG A CA 1
ATOM 628 C C . ARG A 1 81 ? 15.617 16.914 -45.864 1.00 49.00 81 ARG A C 1
ATOM 630 O O . ARG A 1 81 ? 16.034 18.063 -45.947 1.00 49.00 81 ARG A O 1
ATOM 637 N N . GLU A 1 82 ? 15.053 16.282 -46.888 1.00 48.06 82 GLU A N 1
ATOM 638 C CA . GLU A 1 82 ? 14.470 17.006 -48.024 1.00 48.06 82 GLU A CA 1
ATOM 639 C C . GLU A 1 82 ? 12.952 17.091 -47.801 1.00 48.06 82 GLU A C 1
ATOM 641 O O . GLU A 1 82 ? 12.237 16.132 -48.091 1.00 48.06 82 GLU A O 1
ATOM 646 N N . PRO A 1 83 ? 12.431 18.188 -47.220 1.00 54.22 83 PRO A N 1
ATOM 647 C CA . PRO A 1 83 ? 11.062 18.586 -47.501 1.00 54.22 83 PRO A CA 1
ATOM 648 C C . PRO A 1 83 ? 11.033 19.101 -48.946 1.00 54.22 83 PRO A C 1
ATOM 650 O O . PRO A 1 83 ? 11.815 19.990 -49.289 1.00 54.22 83 PRO A O 1
ATOM 653 N N . GLN A 1 84 ? 10.197 18.491 -49.788 1.00 46.72 84 GLN A N 1
ATOM 654 C CA . GLN A 1 84 ? 9.818 19.090 -51.071 1.00 46.72 84 GLN A CA 1
ATOM 655 C C . GLN A 1 84 ? 9.080 20.410 -50.853 1.00 46.72 84 GLN A C 1
ATOM 657 O O . GLN A 1 84 ? 8.348 20.505 -49.839 1.00 46.72 84 GLN A O 1
#